Protein AF-A0A950PMU5-F1 (afdb_monomer_lite)

pLDDT: mean 89.51, std 7.8, range [60.34, 96.5]

Secondary structure (DSSP, 8-state):
---EEEE-----SHHHHHTTSS----EEEEETTEEEEES--TTTT--

Foldseek 3Di:
DDKDKDFLWDDDDDCCLVVVVTQHGWIWIDDPPDIDIPGHRPCNVVD

Radius of gyration: 11.97 Å; chains: 1; bounding box: 24×18×34 Å

Structure (mmCIF, N/CA/C/O backbone):
data_AF-A0A950PMU5-F1
#
_entry.id   AF-A0A950PMU5-F1
#
loop_
_atom_site.group_PDB
_atom_site.id
_atom_site.type_symbol
_atom_site.label_atom_id
_atom_site.label_alt_id
_atom_site.label_comp_id
_atom_site.label_asym_id
_atom_site.label_entity_id
_atom_site.label_seq_id
_atom_site.pdbx_PDB_ins_code
_atom_site.Cartn_x
_atom_site.Cartn_y
_atom_site.Cartn_z
_atom_site.occupancy
_atom_site.B_iso_or_equiv
_atom_site.auth_seq_id
_atom_site.auth_comp_id
_atom_site.auth_asym_id
_atom_site.auth_atom_id
_atom_site.pdbx_PDB_model_num
ATOM 1 N N . MET A 1 1 ? -9.533 5.417 21.267 1.00 67.75 1 MET A N 1
ATOM 2 C CA . MET A 1 1 ? -8.771 4.776 20.168 1.00 67.75 1 MET A CA 1
ATOM 3 C C . MET A 1 1 ? -8.201 5.884 19.299 1.00 67.75 1 MET A C 1
ATOM 5 O O . MET A 1 1 ? -8.963 6.769 18.939 1.00 67.75 1 MET A O 1
ATOM 9 N N . ALA A 1 2 ? -6.895 5.896 19.033 1.00 85.12 2 ALA A N 1
ATOM 10 C CA . ALA A 1 2 ? -6.267 6.972 18.264 1.00 85.12 2 ALA A CA 1
ATOM 11 C C . ALA A 1 2 ? -6.553 6.839 16.759 1.00 85.12 2 ALA A C 1
ATOM 13 O O . ALA A 1 2 ? -6.573 5.724 16.228 1.00 85.12 2 ALA A O 1
ATOM 14 N N . SER A 1 3 ? -6.751 7.974 16.089 1.00 96.25 3 SER A N 1
ATOM 15 C CA . SER A 1 3 ? -6.825 8.043 14.630 1.00 96.25 3 SER A CA 1
ATOM 16 C C . SER A 1 3 ? -5.427 7.912 14.031 1.00 96.25 3 SER A C 1
ATOM 18 O O . SER A 1 3 ? -4.469 8.453 14.581 1.00 96.25 3 SER A O 1
ATOM 20 N N . SER A 1 4 ? -5.291 7.197 12.915 1.00 96.31 4 SER A N 1
ATOM 21 C CA . SER A 1 4 ? -3.990 7.025 12.254 1.00 96.31 4 SER A CA 1
ATOM 22 C C . SER A 1 4 ? -4.113 6.977 10.740 1.00 96.31 4 SER A C 1
ATOM 24 O O . SER A 1 4 ? -5.148 6.579 10.204 1.00 96.31 4 SER A O 1
ATOM 26 N N . VAL A 1 5 ? -3.028 7.373 10.080 1.00 95.88 5 VAL A N 1
ATOM 27 C CA . VAL A 1 5 ? -2.842 7.296 8.633 1.00 95.88 5 VAL A CA 1
ATOM 28 C C . VAL A 1 5 ? -1.559 6.515 8.385 1.00 95.88 5 VAL A C 1
ATOM 30 O O . VAL A 1 5 ? -0.495 6.904 8.862 1.00 95.88 5 VAL A O 1
ATOM 33 N N . LEU A 1 6 ? -1.666 5.407 7.661 1.00 92.75 6 LEU A N 1
ATOM 34 C CA . LEU A 1 6 ? -0.540 4.582 7.249 1.00 92.75 6 LEU A CA 1
ATOM 35 C C . LEU A 1 6 ? -0.390 4.664 5.732 1.00 92.75 6 LEU A C 1
ATOM 37 O O . LEU A 1 6 ? -1.314 4.323 4.998 1.00 92.75 6 LEU A O 1
ATOM 41 N N . PHE A 1 7 ? 0.787 5.068 5.263 1.00 92.19 7 PHE A N 1
ATOM 42 C CA . PHE A 1 7 ? 1.154 4.954 3.854 1.00 92.19 7 PHE A CA 1
ATOM 43 C C . PHE A 1 7 ? 1.624 3.525 3.587 1.00 92.19 7 PHE A C 1
ATOM 45 O O . PHE A 1 7 ? 2.601 3.070 4.181 1.00 92.19 7 PHE A O 1
ATOM 52 N N . LEU A 1 8 ? 0.920 2.815 2.711 1.00 91.12 8 LEU A N 1
ATOM 53 C CA . LEU A 1 8 ? 1.207 1.413 2.395 1.00 91.12 8 LEU A CA 1
ATOM 54 C C . LEU A 1 8 ? 2.360 1.284 1.396 1.00 91.12 8 LEU A C 1
ATOM 56 O O . LEU A 1 8 ? 3.115 0.310 1.418 1.00 91.12 8 LEU A O 1
ATOM 60 N N . GLY A 1 9 ? 2.527 2.297 0.552 1.00 90.38 9 GLY A N 1
ATOM 61 C CA . GLY A 1 9 ? 3.548 2.356 -0.473 1.00 90.38 9 GLY A CA 1
ATOM 62 C C . GLY A 1 9 ? 4.015 3.783 -0.727 1.00 90.38 9 GLY A C 1
ATOM 63 O O . GLY A 1 9 ? 3.276 4.753 -0.603 1.00 90.38 9 GLY A O 1
ATOM 64 N N . SER A 1 10 ? 5.286 3.898 -1.090 1.00 90.94 10 SER A N 1
ATOM 65 C CA . SER A 1 10 ? 5.959 5.159 -1.448 1.00 90.94 10 SER A CA 1
ATOM 66 C C . SER A 1 10 ? 6.769 5.029 -2.743 1.00 90.94 10 SER A C 1
ATOM 68 O O . SER A 1 10 ? 7.503 5.936 -3.127 1.00 90.94 10 SER A O 1
ATOM 70 N N . GLY A 1 11 ? 6.657 3.887 -3.428 1.00 90.94 11 GLY A N 1
ATOM 71 C CA . GLY A 1 11 ? 7.148 3.689 -4.783 1.00 90.94 11 GLY A CA 1
ATOM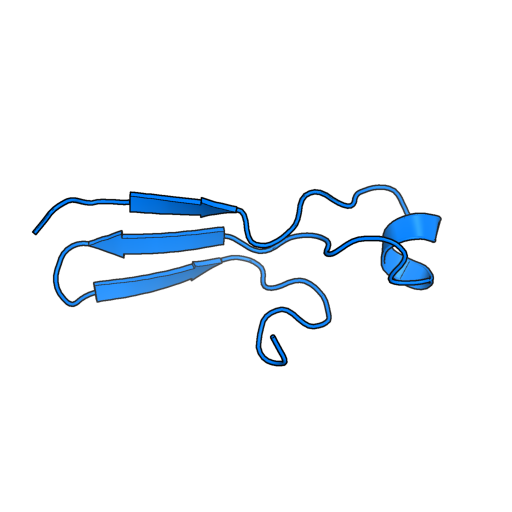 72 C C . GLY A 1 11 ? 6.335 4.523 -5.765 1.00 90.94 11 GLY A C 1
ATOM 73 O O . GLY A 1 11 ? 5.126 4.351 -5.877 1.00 90.94 11 GLY A O 1
ATOM 74 N N . GLY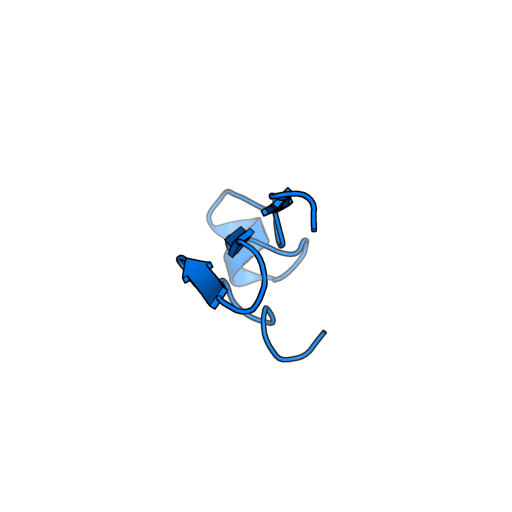 A 1 12 ? 7.010 5.424 -6.469 1.00 87.25 12 GLY A N 1
ATOM 75 C CA . GLY A 1 12 ? 6.458 6.195 -7.581 1.00 87.25 12 GLY A CA 1
ATOM 76 C C . GLY A 1 12 ? 7.301 5.998 -8.839 1.00 87.25 12 GLY A C 1
ATOM 77 O O . GLY A 1 12 ? 8.295 5.283 -8.809 1.00 87.25 12 GLY A O 1
ATOM 78 N N . ALA A 1 13 ? 6.941 6.676 -9.927 1.00 92.75 13 ALA A N 1
ATOM 79 C CA . ALA A 1 13 ? 7.511 6.507 -11.268 1.00 92.75 13 ALA A CA 1
ATOM 80 C C . ALA A 1 13 ? 7.152 5.181 -11.962 1.00 92.75 13 ALA A C 1
ATOM 82 O O . ALA A 1 13 ? 7.089 4.102 -11.368 1.00 92.75 13 ALA A O 1
ATOM 83 N N . ARG A 1 14 ? 6.947 5.278 -13.281 1.00 92.50 14 ARG A N 1
ATOM 84 C CA . ARG A 1 14 ? 6.379 4.209 -14.115 1.00 92.50 14 ARG A CA 1
ATOM 85 C C . ARG A 1 14 ? 7.121 2.880 -13.981 1.00 92.50 14 ARG A C 1
ATOM 87 O O . ARG A 1 14 ? 6.473 1.847 -13.898 1.00 92.50 14 ARG A O 1
ATOM 94 N N . PHE A 1 15 ? 8.454 2.892 -13.929 1.00 95.19 15 PHE A N 1
ATOM 95 C CA . PHE A 1 15 ? 9.249 1.662 -13.857 1.00 95.19 15 PHE A CA 1
ATOM 96 C C . PHE A 1 15 ? 9.233 0.992 -12.483 1.00 95.19 15 PHE A C 1
ATOM 98 O O . PHE A 1 15 ? 9.234 -0.233 -12.424 1.00 95.19 15 PHE A O 1
ATOM 105 N N . VAL A 1 16 ? 9.183 1.759 -11.391 1.00 92.62 16 VAL A N 1
ATOM 106 C CA . VAL A 1 16 ? 9.111 1.200 -10.031 1.00 92.62 16 VAL A CA 1
ATOM 107 C C . VAL A 1 16 ? 7.766 0.515 -9.827 1.00 92.62 16 VAL A C 1
ATOM 109 O O . VAL A 1 16 ? 7.736 -0.603 -9.323 1.00 92.62 16 VAL A O 1
ATOM 112 N N . VAL A 1 17 ? 6.682 1.152 -10.290 1.00 91.25 17 VAL A N 1
ATOM 113 C CA . VAL A 1 17 ? 5.329 0.581 -10.245 1.00 91.25 17 VAL A CA 1
ATOM 114 C C . VAL A 1 17 ? 5.222 -0.612 -11.198 1.00 91.25 17 VAL A C 1
ATOM 116 O O . VAL A 1 17 ? 4.812 -1.689 -10.785 1.00 91.25 17 VAL A O 1
ATOM 119 N N . ALA A 1 18 ? 5.648 -0.479 -12.458 1.00 92.25 18 ALA A N 1
ATOM 120 C CA . ALA A 1 18 ? 5.518 -1.557 -13.446 1.00 92.25 18 ALA A CA 1
ATOM 121 C C . ALA A 1 18 ? 6.328 -2.812 -13.088 1.00 92.25 18 ALA A C 1
ATOM 123 O O . ALA A 1 18 ? 5.910 -3.919 -13.406 1.00 92.25 18 ALA A O 1
ATOM 124 N N . ARG A 1 19 ? 7.484 -2.649 -12.434 1.00 93.00 19 ARG A N 1
ATOM 125 C CA . ARG A 1 19 ? 8.350 -3.763 -12.019 1.00 93.00 19 ARG A CA 1
ATOM 126 C C . ARG A 1 19 ? 8.198 -4.147 -10.547 1.00 93.00 19 ARG A C 1
ATOM 128 O O . ARG A 1 19 ? 8.939 -5.007 -10.090 1.00 93.00 19 ARG A O 1
ATOM 135 N N . GLN A 1 20 ? 7.288 -3.504 -9.810 1.00 89.56 20 GLN A N 1
ATOM 136 C CA . GLN A 1 20 ? 7.059 -3.749 -8.380 1.00 89.56 20 GLN A CA 1
ATOM 137 C C . GLN A 1 20 ? 8.349 -3.704 -7.533 1.00 89.56 20 GLN A C 1
ATOM 139 O O . GLN A 1 20 ? 8.508 -4.451 -6.573 1.00 89.56 20 GLN A O 1
ATOM 144 N N . LEU A 1 21 ? 9.286 -2.807 -7.872 1.00 92.44 21 LEU A N 1
ATOM 145 C CA . LEU A 1 21 ? 10.587 -2.697 -7.181 1.00 92.44 21 LEU A CA 1
ATOM 146 C C . LEU A 1 21 ? 10.452 -2.142 -5.755 1.00 92.44 21 LEU A C 1
ATOM 148 O O . LEU A 1 21 ? 11.343 -2.301 -4.924 1.00 92.44 21 LEU A O 1
ATOM 152 N N . ARG A 1 22 ? 9.345 -1.447 -5.485 1.00 90.94 22 ARG A N 1
ATOM 153 C CA . ARG A 1 22 ? 8.953 -0.921 -4.178 1.00 90.94 22 ARG A CA 1
ATOM 154 C C . ARG A 1 22 ? 7.432 -0.899 -4.123 1.00 90.94 22 ARG A C 1
ATOM 156 O O . ARG A 1 22 ? 6.805 -0.545 -5.119 1.00 90.94 22 ARG A O 1
ATOM 163 N N . ALA A 1 23 ? 6.861 -1.190 -2.954 1.00 91.00 23 ALA A N 1
ATOM 164 C CA . ALA A 1 23 ? 5.433 -0.996 -2.715 1.00 91.00 23 ALA A CA 1
ATOM 165 C C . ALA A 1 23 ? 5.026 0.435 -3.102 1.00 91.00 23 ALA A C 1
ATOM 167 O O . ALA A 1 23 ? 5.630 1.406 -2.631 1.00 91.00 23 ALA A O 1
ATOM 168 N N . SER A 1 24 ? 4.035 0.557 -3.979 1.00 91.31 24 SER A N 1
ATOM 169 C CA . SER A 1 24 ? 3.571 1.816 -4.565 1.00 91.31 24 SER A CA 1
ATOM 170 C C . SER A 1 24 ? 2.129 2.097 -4.174 1.00 91.31 24 SER A C 1
ATOM 172 O O . SER A 1 24 ? 1.338 1.163 -4.180 1.00 91.31 24 SER A O 1
ATOM 174 N N . GLY A 1 25 ? 1.786 3.362 -3.918 1.00 90.31 25 GLY A N 1
ATOM 175 C CA . GLY A 1 25 ? 0.410 3.780 -3.620 1.00 90.31 25 GLY A CA 1
ATOM 176 C C . GLY A 1 25 ? -0.165 3.197 -2.322 1.00 90.31 25 GLY A C 1
ATOM 177 O O . GLY A 1 25 ? 0.507 2.471 -1.592 1.00 90.31 25 GLY A O 1
ATOM 178 N N . GLY A 1 26 ? -1.428 3.510 -2.044 1.00 92.56 26 GLY A N 1
ATOM 179 C CA . GLY A 1 26 ? -2.169 2.991 -0.898 1.00 92.56 26 GLY A CA 1
ATOM 180 C C . GLY A 1 26 ? -2.024 3.815 0.380 1.00 92.56 26 GLY A C 1
ATOM 181 O O . GLY A 1 26 ? -0.922 4.061 0.879 1.00 92.56 26 GLY A O 1
ATOM 182 N N . ILE A 1 27 ? -3.168 4.181 0.954 1.00 94.00 27 ILE A N 1
ATOM 183 C CA . ILE A 1 27 ? -3.277 4.754 2.297 1.00 94.00 27 ILE A CA 1
ATOM 184 C C . ILE A 1 27 ? -4.305 3.951 3.090 1.00 94.00 27 ILE A C 1
ATOM 186 O O . ILE A 1 27 ? -5.418 3.714 2.618 1.00 94.00 27 ILE A O 1
ATOM 190 N N . TRP A 1 28 ? -3.956 3.586 4.321 1.00 93.38 28 TRP A N 1
ATOM 191 C CA . TRP A 1 28 ? -4.882 3.004 5.282 1.00 93.38 28 TRP A CA 1
ATOM 192 C C . TRP A 1 28 ? -5.150 3.987 6.416 1.00 93.38 28 TRP A C 1
ATOM 194 O O . TRP A 1 28 ? -4.265 4.309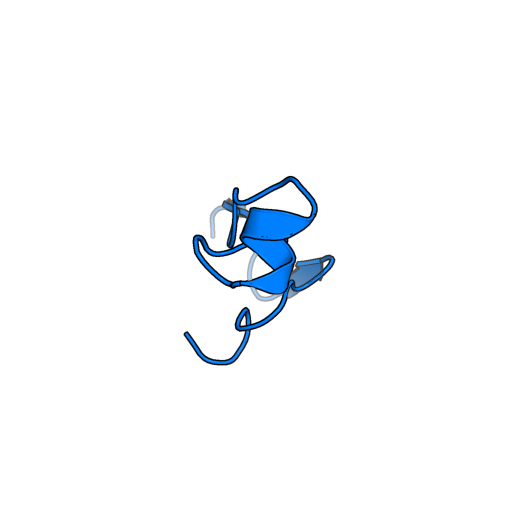 7.211 1.00 93.38 28 TRP A O 1
ATOM 204 N N . MET A 1 29 ? -6.386 4.473 6.488 1.00 96.19 29 MET A N 1
ATOM 205 C CA . MET A 1 29 ? -6.846 5.361 7.549 1.00 96.19 29 MET A CA 1
ATOM 206 C C . MET A 1 29 ? -7.694 4.585 8.553 1.00 96.19 29 MET A C 1
ATOM 208 O O . MET A 1 29 ? -8.580 3.815 8.175 1.00 96.19 29 MET A O 1
ATOM 212 N N . ARG A 1 30 ? -7.438 4.805 9.843 1.00 96.50 30 ARG A N 1
ATOM 213 C CA . ARG A 1 30 ? -8.189 4.202 10.952 1.00 96.50 30 ARG A CA 1
ATOM 214 C C . ARG A 1 30 ? -8.798 5.285 11.826 1.00 96.50 30 ARG A C 1
ATOM 216 O O . ARG A 1 30 ? -8.067 6.126 12.344 1.00 96.50 30 ARG A O 1
ATOM 223 N N . PHE A 1 31 ? -10.108 5.191 12.043 1.00 95.81 31 PHE A N 1
ATOM 224 C CA . PHE A 1 31 ? -10.902 6.060 12.911 1.00 95.81 31 PHE A CA 1
ATOM 225 C C . PHE A 1 31 ? -11.775 5.190 13.825 1.00 95.81 31 PHE A C 1
ATOM 227 O O . PHE A 1 31 ? -12.891 4.810 13.475 1.00 95.81 31 PHE A O 1
ATOM 234 N N . GLY A 1 32 ? -11.250 4.812 14.994 1.00 93.31 32 GLY A N 1
ATOM 235 C CA . GLY A 1 32 ? -11.938 3.864 15.878 1.00 93.31 32 GLY A CA 1
ATOM 236 C C . GLY A 1 32 ? -12.128 2.498 15.205 1.00 93.31 32 GLY A C 1
ATOM 237 O O . GLY A 1 32 ? -11.140 1.846 14.866 1.00 93.31 32 GLY A O 1
ATOM 238 N N . ALA A 1 33 ? -13.385 2.081 15.023 1.00 94.94 33 ALA A N 1
ATOM 239 C CA . ALA A 1 33 ? -13.755 0.850 14.316 1.00 94.94 33 ALA A CA 1
ATOM 240 C C . ALA A 1 33 ? -13.825 1.019 12.786 1.00 94.94 33 ALA A C 1
ATOM 242 O O . ALA A 1 33 ? -13.831 0.031 12.056 1.00 94.94 33 ALA A O 1
ATOM 243 N N . THR A 1 34 ? -13.852 2.257 12.293 1.00 95.69 34 THR A N 1
ATOM 244 C CA . THR A 1 34 ? -13.925 2.543 10.861 1.00 95.69 34 THR A CA 1
ATOM 245 C C . THR A 1 34 ? -12.539 2.459 10.236 1.00 95.69 34 THR A C 1
ATOM 247 O O . THR A 1 34 ? -11.582 3.080 10.712 1.00 95.69 34 THR A O 1
ATOM 250 N N . GLN A 1 35 ? -12.438 1.708 9.142 1.00 95.38 35 GLN A N 1
ATOM 251 C CA . GLN A 1 35 ? -11.222 1.550 8.355 1.00 95.38 35 GLN A CA 1
ATOM 252 C C . GLN A 1 35 ? -11.489 1.962 6.913 1.00 95.38 35 GLN A C 1
ATOM 254 O 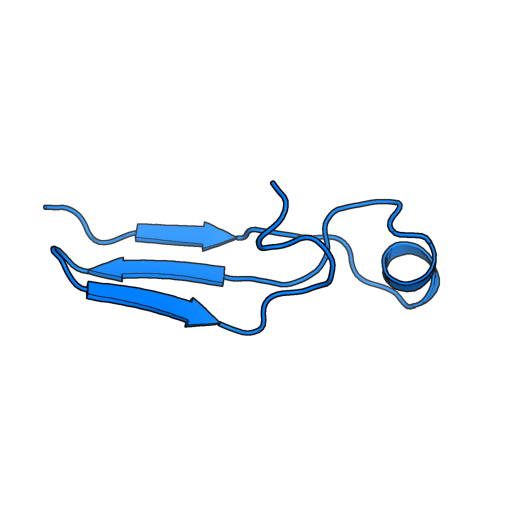O . GLN A 1 35 ? -12.474 1.534 6.318 1.00 95.38 35 GLN A O 1
ATOM 259 N N . ILE A 1 36 ? -10.613 2.798 6.362 1.00 95.12 36 ILE A N 1
ATOM 260 C CA . ILE A 1 36 ? -10.726 3.297 4.992 1.00 95.12 36 ILE A CA 1
ATOM 261 C C . ILE A 1 36 ? -9.430 2.975 4.260 1.00 95.12 36 ILE A C 1
ATOM 263 O O . ILE A 1 36 ? -8.345 3.323 4.729 1.00 95.12 36 ILE A O 1
ATOM 267 N N . HIS A 1 37 ? -9.563 2.326 3.108 1.00 93.31 37 HIS A N 1
ATOM 268 C CA . HIS A 1 37 ? -8.462 2.024 2.207 1.00 93.31 37 HIS A CA 1
ATOM 269 C C . HIS A 1 37 ? -8.593 2.912 0.969 1.00 93.31 37 HIS A C 1
ATOM 271 O O . HIS A 1 37 ? -9.600 2.851 0.268 1.00 93.31 37 HIS A O 1
ATOM 277 N N . VAL A 1 38 ? -7.600 3.765 0.727 1.00 93.31 38 VAL A N 1
ATOM 278 C CA . VAL A 1 38 ? -7.597 4.713 -0.392 1.00 93.31 38 VAL A CA 1
ATOM 279 C C . VAL A 1 38 ? -6.520 4.314 -1.386 1.00 93.31 38 VAL A C 1
ATOM 281 O O . VAL A 1 38 ? -5.369 4.139 -0.991 1.00 93.31 38 VAL A O 1
ATOM 284 N N . ASP A 1 39 ? -6.919 4.201 -2.654 1.00 89.50 39 ASP A N 1
ATOM 285 C CA . ASP A 1 39 ? -6.050 3.956 -3.812 1.00 89.50 39 ASP A CA 1
ATOM 286 C C . ASP A 1 39 ? -5.000 2.845 -3.587 1.00 89.50 39 AS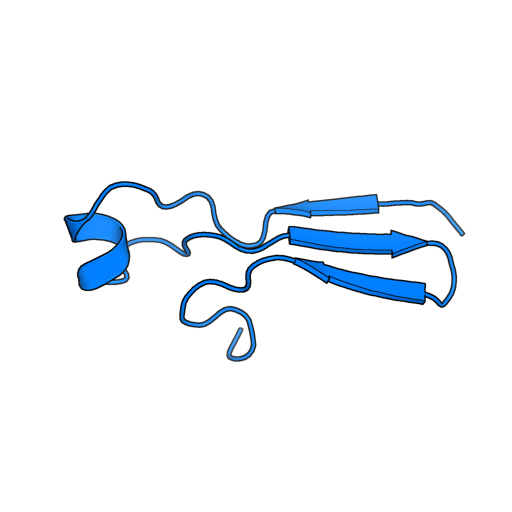P A C 1
ATOM 288 O O . ASP A 1 39 ? -3.794 3.109 -3.618 1.00 89.50 39 ASP A O 1
ATOM 292 N N . PRO A 1 40 ? -5.431 1.603 -3.275 1.00 86.81 40 PRO A N 1
ATOM 293 C CA . PRO A 1 40 ? -4.521 0.479 -3.089 1.00 86.81 40 PRO A CA 1
ATOM 294 C C . PRO A 1 40 ? -3.704 0.243 -4.358 1.00 86.81 40 PRO A C 1
ATOM 296 O O . PRO A 1 40 ? -4.236 -0.188 -5.381 1.00 86.81 40 PRO A O 1
ATOM 299 N N . GLY A 1 41 ? -2.394 0.474 -4.285 1.00 83.88 41 GLY A N 1
ATOM 300 C CA . GLY A 1 41 ? -1.515 0.077 -5.374 1.00 83.88 41 GLY A CA 1
ATOM 301 C C . GLY A 1 41 ? -1.347 -1.446 -5.451 1.00 83.88 41 GLY A C 1
ATOM 302 O O . GLY A 1 41 ? -1.832 -2.192 -4.590 1.00 83.88 41 GLY A O 1
ATOM 303 N N . PRO A 1 42 ? -0.658 -1.946 -6.487 1.00 83.50 42 PRO A N 1
ATOM 304 C CA . PRO A 1 42 ? -0.500 -3.380 -6.672 1.00 83.50 42 PRO A CA 1
ATOM 305 C C . PRO A 1 42 ? 0.174 -4.028 -5.451 1.00 83.50 42 PRO A C 1
ATOM 307 O O . PRO A 1 42 ? 1.132 -3.493 -4.896 1.00 83.50 42 PRO A O 1
ATOM 310 N N . GLY A 1 43 ? -0.369 -5.163 -5.004 1.00 76.50 43 GLY A 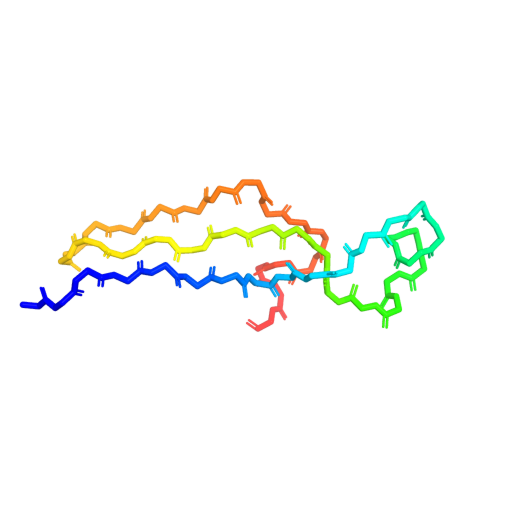N 1
ATOM 311 C CA . GLY A 1 43 ? 0.112 -5.881 -3.819 1.00 76.50 43 GLY A CA 1
ATOM 312 C C . GLY A 1 43 ? -0.390 -5.359 -2.463 1.00 76.50 43 GLY A C 1
ATOM 313 O O . GLY A 1 43 ? -0.079 -5.979 -1.452 1.00 76.50 43 GLY A O 1
ATOM 314 N N . ALA A 1 44 ? -1.200 -4.292 -2.403 1.00 78.62 44 ALA A N 1
ATOM 315 C CA . ALA A 1 44 ? -1.650 -3.694 -1.134 1.00 78.62 44 ALA A CA 1
ATOM 316 C C . ALA A 1 44 ? -2.483 -4.624 -0.222 1.00 78.62 44 ALA A C 1
ATOM 318 O O . ALA A 1 44 ? -2.503 -4.419 0.986 1.00 78.62 44 ALA A O 1
ATOM 319 N N . LEU A 1 45 ? -3.161 -5.635 -0.779 1.00 72.19 45 LEU A N 1
ATOM 320 C CA . LEU A 1 45 ? -3.940 -6.634 -0.022 1.00 72.19 45 LEU A CA 1
ATOM 321 C C . LEU A 1 45 ? -3.217 -7.978 0.161 1.00 72.19 45 LEU A C 1
ATOM 323 O O . LEU A 1 45 ? -3.720 -8.847 0.862 1.00 72.19 45 LEU A O 1
ATOM 327 N N . LEU A 1 46 ? -2.076 -8.171 -0.503 1.00 74.25 46 LEU A N 1
ATOM 328 C CA . LEU A 1 46 ? -1.315 -9.427 -0.488 1.00 74.25 46 LEU A CA 1
ATOM 329 C C . LEU A 1 46 ? -0.173 -9.414 0.541 1.00 74.25 46 LEU A C 1
ATOM 331 O O . LEU A 1 46 ? 0.618 -10.354 0.578 1.00 74.25 46 LEU A O 1
ATOM 335 N N . ARG A 1 47 ? -0.055 -8.338 1.324 1.00 60.34 47 ARG A N 1
ATOM 336 C CA . ARG A 1 47 ? 1.018 -8.114 2.294 1.00 60.34 47 ARG A CA 1
ATOM 337 C C . ARG A 1 47 ? 0.601 -8.474 3.714 1.00 60.34 47 ARG A C 1
ATOM 339 O O . ARG A 1 47 ? -0.562 -8.193 4.066 1.00 60.34 47 ARG A O 1
#

Sequence (47 aa):
MASSVLFLGSGGARFVVARQLRASGGIWMRFGATQIHVDPGPGALLR